Protein AF-A0A9N8D5M3-F1 (afdb_monomer_lite)

Foldseek 3Di:
DPFDFQFWKQFQPQGIWTWHDQDPVQQWTWTQGPVRDIDIDHVVRCVRIDGDPPPPPPPPDD

Radius of gyration: 13.14 Å; chains: 1; bounding box: 24×33×40 Å

Organism: Providencia rettgeri (NCBI:txid587)

Secondary structure (DSSP, 8-state):
----TT-EEEETTTEEEEEEEEETTTTEEEEEETTS-EEEEEGGGGGGEEE-----------

Structure (mmCIF, N/CA/C/O backbone):
data_AF-A0A9N8D5M3-F1
#
_entry.id   AF-A0A9N8D5M3-F1
#
loop_
_atom_site.group_PDB
_atom_site.id
_atom_site.type_symbol
_atom_site.label_atom_id
_atom_site.label_alt_id
_atom_site.label_comp_id
_atom_site.label_asym_id
_atom_site.label_entity_id
_atom_site.label_seq_id
_atom_site.pdbx_PDB_ins_code
_atom_site.Cartn_x
_atom_site.Cartn_y
_atom_site.Cartn_z
_atom_site.occupancy
_atom_site.B_iso_or_equiv
_atom_site.auth_seq_id
_atom_site.auth_comp_id
_atom_site.auth_asym_id
_atom_site.auth_atom_id
_atom_site.pdbx_PDB_model_num
ATOM 1 N N . MET A 1 1 ? 13.563 -2.000 -4.652 1.00 61.84 1 MET A N 1
ATOM 2 C CA . MET A 1 1 ? 12.268 -1.404 -4.255 1.00 61.84 1 MET A CA 1
ATOM 3 C C . MET A 1 1 ? 11.931 -1.958 -2.888 1.00 61.84 1 MET A C 1
ATOM 5 O O . MET A 1 1 ? 12.212 -3.131 -2.672 1.00 61.84 1 MET A O 1
ATOM 9 N N . LYS A 1 2 ? 11.466 -1.105 -1.971 1.00 75.12 2 LYS A N 1
ATOM 10 C CA . LYS A 1 2 ? 11.309 -1.441 -0.549 1.00 75.12 2 LYS A CA 1
ATOM 11 C C . LYS A 1 2 ? 10.097 -2.353 -0.284 1.00 75.12 2 LYS A C 1
ATOM 13 O O . LYS A 1 2 ? 10.219 -3.278 0.498 1.00 75.12 2 LYS A O 1
ATOM 18 N N . PHE A 1 3 ? 9.006 -2.156 -1.027 1.00 83.94 3 PHE A N 1
ATOM 19 C CA . PHE A 1 3 ? 7.730 -2.854 -0.840 1.00 83.94 3 PHE A CA 1
ATOM 20 C C . PHE A 1 3 ? 7.469 -3.923 -1.914 1.00 83.94 3 PHE A C 1
ATOM 22 O O . PHE A 1 3 ? 7.806 -3.731 -3.090 1.00 83.94 3 PHE A O 1
ATOM 29 N N . LYS A 1 4 ? 6.832 -5.022 -1.512 1.00 88.50 4 LYS A N 1
ATOM 30 C CA . LYS A 1 4 ? 6.432 -6.177 -2.325 1.00 88.50 4 LYS A CA 1
ATOM 31 C C . LYS A 1 4 ? 4.919 -6.378 -2.274 1.00 88.50 4 LYS A C 1
ATOM 33 O O . 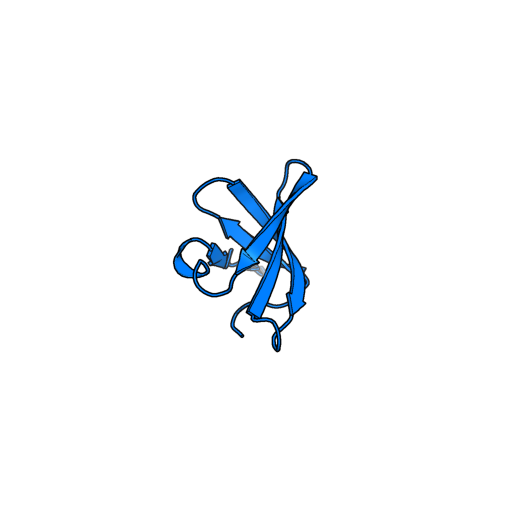LYS A 1 4 ? 4.252 -5.941 -1.344 1.00 88.50 4 LYS A O 1
ATOM 38 N N . VAL A 1 5 ? 4.378 -7.062 -3.281 1.00 91.31 5 VAL A N 1
ATOM 39 C CA . VAL A 1 5 ? 2.961 -7.458 -3.300 1.00 91.31 5 VAL A CA 1
ATOM 40 C C . VAL A 1 5 ? 2.650 -8.325 -2.078 1.00 91.31 5 VAL A C 1
ATOM 42 O O . VAL A 1 5 ? 3.391 -9.257 -1.777 1.00 91.31 5 VAL A O 1
ATOM 45 N N . GLY A 1 6 ? 1.557 -8.004 -1.389 1.00 90.56 6 GLY A N 1
ATOM 46 C CA . GLY A 1 6 ? 1.139 -8.628 -0.134 1.00 90.56 6 GLY A CA 1
ATOM 47 C C . GLY A 1 6 ? 1.631 -7.912 1.126 1.00 90.56 6 GLY A C 1
ATOM 48 O O . GLY A 1 6 ? 1.079 -8.163 2.197 1.00 90.56 6 GLY A O 1
ATOM 49 N N . ASP A 1 7 ? 2.602 -6.998 1.021 1.00 91.81 7 ASP A N 1
ATOM 50 C CA . ASP A 1 7 ? 3.078 -6.243 2.181 1.00 91.81 7 ASP A CA 1
ATOM 51 C C . ASP A 1 7 ? 1.955 -5.375 2.753 1.00 91.81 7 ASP A C 1
ATOM 53 O O . ASP A 1 7 ? 1.256 -4.665 2.019 1.00 91.81 7 ASP A O 1
ATOM 57 N N . LYS A 1 8 ? 1.811 -5.405 4.080 1.00 92.56 8 LYS A N 1
ATOM 58 C CA . LYS A 1 8 ? 0.925 -4.500 4.813 1.00 92.56 8 LYS A CA 1
ATOM 59 C C . LYS A 1 8 ? 1.600 -3.150 4.989 1.00 92.56 8 LYS A C 1
ATOM 61 O O . LYS A 1 8 ? 2.754 -3.058 5.417 1.00 92.56 8 LYS A O 1
ATOM 66 N N . VAL A 1 9 ? 0.864 -2.100 4.663 1.00 90.75 9 VAL A N 1
ATOM 67 C CA . VAL A 1 9 ? 1.366 -0.731 4.679 1.00 90.75 9 VAL A CA 1
ATOM 68 C C . VAL A 1 9 ? 0.363 0.209 5.332 1.00 90.75 9 VAL A C 1
ATOM 70 O O . VAL A 1 9 ? -0.845 -0.017 5.296 1.00 90.75 9 VAL 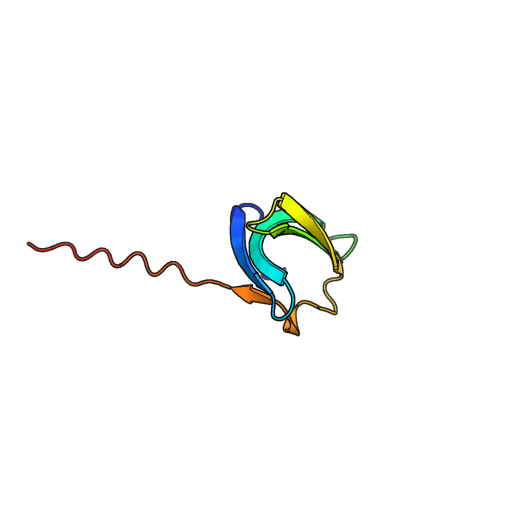A O 1
ATOM 73 N N . SER A 1 10 ? 0.874 1.293 5.905 1.00 91.00 10 SER A N 1
ATOM 74 C CA . SER A 1 10 ? 0.075 2.383 6.453 1.00 91.00 10 SER A CA 1
ATOM 75 C C . SER A 1 10 ? 0.413 3.673 5.719 1.00 91.00 10 SER A C 1
ATOM 77 O O . SER A 1 10 ? 1.585 4.023 5.584 1.00 91.00 10 SER A O 1
ATOM 79 N N . HIS A 1 11 ? -0.606 4.367 5.225 1.00 88.75 11 HIS A N 1
ATOM 80 C CA . HIS A 1 11 ? -0.481 5.637 4.525 1.00 88.75 11 HIS A CA 1
ATOM 81 C C . HIS A 1 11 ? -1.078 6.765 5.362 1.00 88.75 11 HIS A C 1
ATOM 83 O O . HIS A 1 11 ? -2.228 6.673 5.794 1.00 88.75 11 HIS A O 1
ATOM 89 N N . VAL A 1 12 ? -0.345 7.873 5.510 1.00 87.75 12 VAL A N 1
ATOM 90 C CA . VAL A 1 12 ? -0.719 9.003 6.390 1.00 87.75 12 VAL A CA 1
ATOM 91 C C . VAL A 1 12 ? -2.153 9.507 6.157 1.00 87.75 12 VAL A C 1
ATOM 93 O O . VAL A 1 12 ? -2.854 9.827 7.110 1.00 87.75 12 VAL A O 1
ATOM 96 N N . TYR A 1 13 ? -2.606 9.552 4.900 1.00 87.19 13 TYR A N 1
ATOM 97 C CA . TYR A 1 13 ? -3.940 10.065 4.541 1.00 87.19 13 TYR A CA 1
ATOM 98 C C . TYR A 1 13 ? -5.041 9.009 4.395 1.00 87.19 13 TYR A C 1
ATOM 100 O O . TYR A 1 13 ? -6.216 9.347 4.496 1.00 87.19 13 TYR A O 1
ATOM 108 N N . PHE A 1 14 ? -4.685 7.755 4.109 1.00 87.94 14 PHE A N 1
ATOM 109 C CA . PHE A 1 14 ? -5.656 6.724 3.707 1.00 87.94 14 PHE A CA 1
ATOM 110 C C . PHE A 1 14 ? -5.758 5.577 4.716 1.00 87.94 14 PHE A C 1
ATOM 112 O O . PHE A 1 14 ? -6.614 4.709 4.572 1.00 87.94 14 PHE A O 1
ATOM 119 N N . GLY A 1 15 ? -4.919 5.587 5.755 1.00 90.00 15 GLY A N 1
ATOM 120 C CA . GLY A 1 15 ? -4.887 4.545 6.769 1.00 90.00 15 GLY A CA 1
ATOM 121 C C . GLY A 1 15 ? -4.174 3.290 6.276 1.00 90.00 15 GLY A C 1
ATOM 122 O O . GLY A 1 15 ? -3.205 3.364 5.520 1.00 90.00 15 GLY A O 1
ATOM 123 N N . ASN A 1 16 ? -4.632 2.134 6.743 1.00 92.94 16 ASN A N 1
ATOM 124 C CA . ASN A 1 16 ? -3.974 0.856 6.497 1.00 92.94 16 ASN A CA 1
ATOM 125 C C . ASN A 1 16 ? -4.473 0.196 5.210 1.00 92.94 16 ASN A C 1
ATOM 127 O O . ASN A 1 16 ? -5.617 0.380 4.785 1.00 92.94 16 ASN A O 1
ATOM 131 N N . GLY A 1 17 ? -3.586 -0.571 4.591 1.00 93.88 17 GLY A N 1
ATOM 132 C CA . GLY A 1 17 ? -3.868 -1.329 3.389 1.00 93.88 17 GLY A CA 1
ATOM 133 C C . GLY A 1 17 ? -2.785 -2.356 3.101 1.00 93.88 17 GLY A C 1
ATOM 134 O O . GLY A 1 17 ? -1.921 -2.647 3.932 1.00 93.88 17 GLY A O 1
ATOM 135 N N . HIS A 1 18 ? -2.817 -2.897 1.892 1.00 93.94 18 HIS A N 1
ATOM 136 C CA . HIS A 1 18 ? -1.803 -3.821 1.409 1.00 93.94 18 HIS A CA 1
ATOM 137 C C . HIS A 1 18 ? -1.417 -3.520 -0.035 1.00 93.94 18 HIS A C 1
ATOM 139 O O . HIS A 1 18 ? -2.214 -3.011 -0.828 1.00 93.94 18 HIS A O 1
ATOM 145 N N . VAL A 1 19 ? -0.179 -3.847 -0.383 1.00 92.94 19 VAL A N 1
ATOM 146 C CA . VAL A 1 19 ? 0.316 -3.713 -1.752 1.00 92.94 19 VAL A CA 1
ATOM 147 C C . VAL A 1 19 ? -0.322 -4.794 -2.621 1.00 92.94 19 VAL A C 1
ATOM 149 O O . VAL A 1 19 ? -0.159 -5.984 -2.363 1.00 92.94 19 VAL A O 1
ATOM 152 N N . SER A 1 20 ? -1.024 -4.383 -3.671 1.00 94.00 20 SER A N 1
ATOM 153 C CA . SER A 1 20 ? -1.639 -5.284 -4.656 1.00 94.00 20 SER A CA 1
ATOM 154 C C . SER A 1 20 ? -0.806 -5.441 -5.925 1.00 94.00 20 SER A C 1
ATOM 156 O O . SER A 1 20 ? -0.860 -6.488 -6.560 1.00 94.00 20 SER A O 1
ATOM 158 N N . ASP A 1 21 ? -0.007 -4.429 -6.272 1.00 91.69 21 ASP A N 1
ATOM 159 C CA . ASP A 1 21 ? 0.911 -4.466 -7.409 1.00 91.69 21 ASP A CA 1
ATOM 160 C C . ASP A 1 21 ? 2.141 -3.584 -7.145 1.00 91.69 21 ASP A C 1
ATOM 162 O O . ASP A 1 21 ? 2.065 -2.561 -6.458 1.00 91.69 21 ASP A O 1
ATOM 166 N N . SER A 1 22 ? 3.284 -3.984 -7.696 1.00 88.06 22 SER A N 1
ATOM 167 C CA . SER A 1 22 ? 4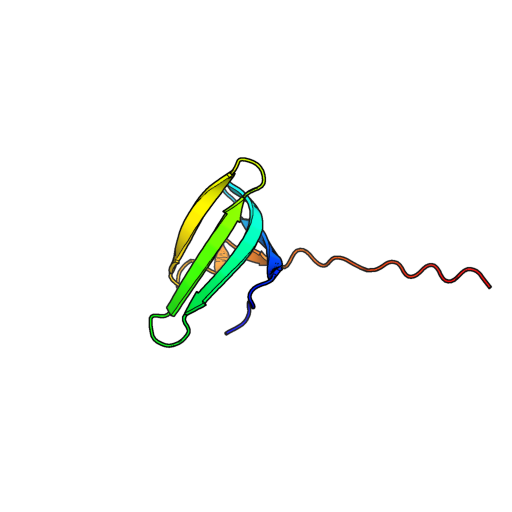.562 -3.285 -7.570 1.00 88.06 22 SER A CA 1
ATOM 168 C C . SER A 1 22 ? 5.300 -3.342 -8.904 1.00 88.06 22 SER A C 1
ATOM 170 O O . SER A 1 22 ? 5.835 -4.379 -9.295 1.00 88.06 22 SER A O 1
ATOM 172 N N . ASN A 1 23 ? 5.342 -2.211 -9.613 1.00 85.62 23 ASN A N 1
ATOM 173 C CA . ASN A 1 23 ? 6.042 -2.093 -10.886 1.00 85.62 23 ASN A CA 1
ATOM 174 C C . ASN A 1 23 ? 7.334 -1.287 -10.707 1.00 85.62 23 ASN A C 1
ATOM 176 O O . ASN A 1 23 ? 7.322 -0.067 -10.513 1.00 85.62 23 ASN A O 1
ATOM 180 N N . HIS A 1 24 ? 8.457 -1.992 -10.812 1.00 76.94 24 HIS A N 1
ATOM 181 C CA . HIS A 1 24 ? 9.794 -1.440 -10.621 1.00 76.94 24 HIS A CA 1
ATOM 182 C C . HIS A 1 24 ? 10.255 -0.557 -11.787 1.00 76.94 24 HIS A C 1
ATOM 184 O O . HIS A 1 24 ? 10.902 0.463 -11.551 1.00 76.94 24 HIS A O 1
ATOM 190 N N . GLU A 1 25 ? 9.915 -0.922 -13.024 1.00 78.44 25 GLU A N 1
ATOM 191 C CA . GLU A 1 25 ? 10.325 -0.188 -14.229 1.00 78.44 25 GLU A CA 1
ATOM 192 C C . GLU A 1 25 ? 9.615 1.163 -14.317 1.00 78.44 25 GLU A C 1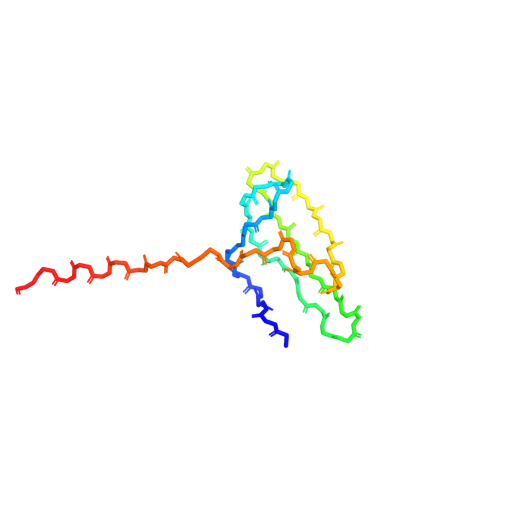
ATOM 194 O O . GLU A 1 25 ? 10.234 2.194 -14.574 1.00 78.44 25 GLU A O 1
ATOM 199 N N . HIS A 1 26 ? 8.316 1.175 -14.016 1.00 77.69 26 HIS A N 1
ATOM 200 C CA . HIS A 1 26 ? 7.497 2.385 -14.025 1.00 77.69 26 HIS A CA 1
ATOM 201 C C . HIS A 1 26 ? 7.479 3.117 -12.690 1.00 77.69 26 HIS A C 1
ATOM 203 O O . HIS A 1 26 ? 6.864 4.182 -12.596 1.00 77.69 26 HIS A O 1
ATOM 209 N N . LYS A 1 27 ? 8.151 2.569 -11.670 1.00 81.69 27 LYS A N 1
ATOM 210 C CA . LYS A 1 27 ? 8.247 3.155 -10.334 1.00 81.69 27 LYS A CA 1
ATOM 211 C C . LYS A 1 27 ? 6.860 3.463 -9.746 1.00 81.69 27 LYS A C 1
ATOM 213 O O . LYS A 1 27 ? 6.597 4.581 -9.291 1.00 81.69 27 LYS A O 1
ATOM 218 N N . ARG A 1 28 ? 5.972 2.466 -9.756 1.00 87.25 28 ARG A N 1
ATOM 219 C CA . ARG A 1 28 ? 4.593 2.565 -9.249 1.00 87.25 28 ARG A CA 1
ATOM 220 C C . ARG A 1 28 ? 4.292 1.468 -8.240 1.00 87.25 28 ARG A C 1
ATOM 222 O O . ARG A 1 28 ? 4.729 0.335 -8.410 1.00 87.25 28 ARG A O 1
ATOM 229 N N . LEU A 1 29 ? 3.508 1.817 -7.231 1.00 88.88 29 LEU A N 1
ATOM 230 C CA . LEU A 1 29 ? 3.013 0.920 -6.198 1.00 88.88 29 LEU A CA 1
ATOM 231 C C . LEU A 1 29 ? 1.492 1.068 -6.119 1.00 88.88 29 LEU A C 1
ATOM 233 O O . LEU A 1 29 ? 0.989 2.180 -5.966 1.00 88.88 29 LEU A O 1
ATOM 237 N N . CYS A 1 30 ? 0.763 -0.035 -6.239 1.00 92.19 30 CYS A N 1
ATOM 238 C CA . CYS A 1 30 ? -0.686 -0.058 -6.090 1.00 92.19 30 CYS A CA 1
ATOM 239 C C . CYS A 1 30 ? -1.040 -0.567 -4.694 1.00 92.19 30 CYS A C 1
ATOM 241 O O . CYS A 1 30 ? -0.626 -1.664 -4.316 1.00 92.19 30 CYS A O 1
ATOM 243 N N . ILE A 1 31 ? -1.810 0.208 -3.935 1.00 92.88 31 ILE A N 1
ATOM 244 C CA . ILE A 1 31 ? -2.227 -0.131 -2.572 1.00 92.88 31 ILE A CA 1
ATOM 245 C C . ILE A 1 31 ? -3.750 -0.196 -2.525 1.00 92.88 31 ILE A C 1
ATOM 247 O O . ILE A 1 31 ? -4.428 0.710 -3.013 1.00 92.88 31 ILE A O 1
ATOM 251 N N . ILE A 1 32 ? -4.274 -1.261 -1.921 1.00 95.00 32 ILE A N 1
ATOM 252 C CA . ILE A 1 32 ? -5.692 -1.410 -1.592 1.0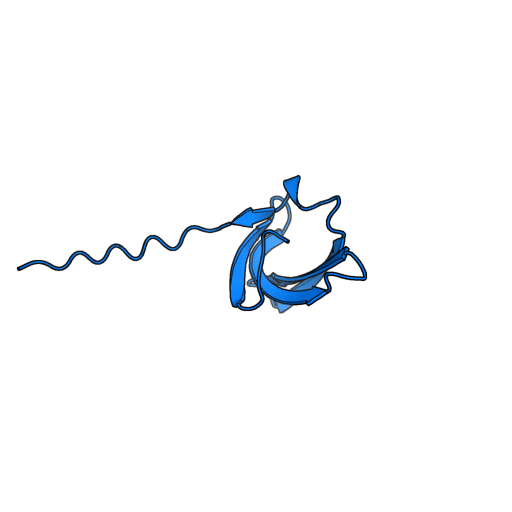0 95.00 32 ILE A CA 1
ATOM 253 C C . ILE A 1 32 ? -5.846 -1.142 -0.095 1.00 95.00 32 ILE A C 1
ATOM 255 O O . ILE A 1 32 ? -5.272 -1.864 0.721 1.00 95.00 32 ILE A O 1
ATOM 259 N N . PHE A 1 33 ? -6.596 -0.101 0.256 1.00 94.06 33 PHE A N 1
ATOM 260 C CA . PHE A 1 33 ? -6.864 0.294 1.642 1.00 94.06 33 PHE A CA 1
ATOM 261 C C . PHE A 1 33 ? -8.093 -0.418 2.214 1.00 94.06 33 PHE A C 1
ATOM 263 O O . PHE A 1 33 ? -8.965 -0.856 1.460 1.00 94.06 33 PHE A O 1
ATOM 270 N N . ASP A 1 34 ? -8.205 -0.461 3.545 1.00 87.12 34 ASP A N 1
ATOM 271 C CA . ASP A 1 34 ? -9.235 -1.203 4.303 1.00 87.12 34 ASP A CA 1
ATOM 272 C C . ASP A 1 34 ? -10.697 -0.734 4.073 1.00 87.12 34 ASP A C 1
ATOM 274 O O . ASP A 1 34 ? -11.632 -1.261 4.669 1.00 87.12 34 ASP A O 1
ATOM 278 N N . GLY A 1 35 ? -10.931 0.213 3.159 1.00 85.88 35 GLY A N 1
ATOM 279 C CA . GLY A 1 35 ? -12.254 0.622 2.664 1.00 85.88 35 GLY A CA 1
ATOM 280 C C . GLY A 1 35 ? -12.528 0.263 1.197 1.00 85.88 35 GLY A C 1
ATOM 281 O O . GLY A 1 35 ? -13.477 0.780 0.614 1.00 85.88 35 GLY A O 1
ATOM 282 N N . GLY A 1 36 ? -11.672 -0.550 0.566 1.00 86.50 36 GLY A N 1
ATOM 283 C CA . GLY A 1 36 ? -11.756 -0.891 -0.861 1.00 86.50 36 GLY A CA 1
ATOM 284 C C . GLY A 1 36 ? -11.242 0.201 -1.807 1.00 86.50 36 GLY A C 1
ATOM 285 O O . GLY A 1 36 ? -11.302 0.037 -3.025 1.00 86.50 36 GLY A O 1
ATOM 286 N N . LEU A 1 37 ? -10.721 1.310 -1.270 1.00 90.31 37 LEU A N 1
ATOM 287 C CA . LEU A 1 37 ? -10.078 2.360 -2.057 1.00 90.31 37 LEU A CA 1
ATOM 288 C C . LEU A 1 37 ? -8.748 1.850 -2.618 1.00 90.31 37 LEU A C 1
ATOM 290 O O . LEU A 1 37 ? -7.906 1.346 -1.875 1.00 90.31 37 LEU A O 1
ATOM 294 N N . VAL A 1 38 ? -8.541 2.050 -3.918 1.00 92.12 38 VAL A N 1
ATOM 295 C CA . VAL A 1 38 ? -7.299 1.697 -4.609 1.00 92.12 38 VAL A CA 1
ATOM 296 C C . VAL A 1 38 ? -6.547 2.968 -4.972 1.00 92.12 38 VAL A C 1
ATOM 298 O O . VAL A 1 38 ? -7.090 3.841 -5.650 1.00 92.12 38 VAL A O 1
ATOM 301 N N . VAL A 1 39 ? -5.289 3.070 -4.545 1.00 89.62 39 VAL A N 1
ATOM 302 C CA . VAL A 1 39 ? -4.416 4.198 -4.888 1.00 89.62 39 VAL A CA 1
ATOM 303 C C . VAL A 1 39 ? -3.164 3.684 -5.577 1.00 89.62 39 VAL A C 1
ATOM 305 O O . VAL A 1 39 ? -2.479 2.790 -5.083 1.00 89.62 39 VAL A O 1
ATOM 308 N N . VAL A 1 40 ? -2.845 4.299 -6.714 1.00 89.75 40 VAL A N 1
ATOM 309 C CA . VAL A 1 40 ? -1.583 4.088 -7.422 1.00 89.75 40 VAL A CA 1
ATOM 310 C C . VAL A 1 40 ? -0.625 5.204 -7.025 1.00 89.75 40 VAL A C 1
ATOM 312 O O . VAL A 1 40 ? -0.717 6.329 -7.517 1.00 89.75 40 VAL A O 1
ATOM 315 N N . CYS A 1 41 ? 0.298 4.893 -6.124 1.00 83.25 41 CYS A N 1
ATOM 316 C CA . CYS A 1 41 ? 1.340 5.811 -5.693 1.00 83.25 41 CYS A CA 1
ATOM 317 C C . CYS A 1 41 ? 2.570 5.689 -6.596 1.00 83.25 41 CYS A C 1
ATOM 319 O O . CYS A 1 41 ? 3.020 4.596 -6.944 1.00 83.25 41 CYS A O 1
ATOM 321 N N . SER A 1 42 ? 3.159 6.829 -6.946 1.00 81.94 42 SER A N 1
ATOM 322 C CA . SER A 1 42 ? 4.520 6.864 -7.483 1.00 81.94 42 SER A CA 1
ATOM 323 C C . SER A 1 42 ? 5.535 6.643 -6.359 1.00 81.94 42 SER A C 1
ATOM 325 O O . SER A 1 42 ? 5.271 7.029 -5.216 1.00 81.94 42 SER A O 1
ATOM 327 N N . ILE A 1 43 ? 6.718 6.091 -6.664 1.00 71.81 43 ILE A N 1
ATOM 328 C CA . ILE A 1 43 ? 7.743 5.862 -5.630 1.00 71.81 43 ILE A CA 1
ATOM 329 C C . ILE A 1 43 ? 8.241 7.147 -4.945 1.00 71.81 43 ILE A C 1
ATOM 331 O O . ILE A 1 43 ? 8.886 7.082 -3.904 1.00 71.81 43 ILE A O 1
ATOM 335 N N . TYR A 1 44 ? 7.992 8.319 -5.530 1.00 71.62 44 TYR A N 1
ATOM 336 C CA . TYR A 1 44 ? 8.391 9.593 -4.927 1.00 71.62 44 TYR A CA 1
ATOM 337 C C . TYR A 1 44 ? 7.551 9.945 -3.693 1.00 71.62 44 TYR A C 1
ATOM 339 O O . TYR A 1 44 ? 7.985 10.739 -2.872 1.00 71.62 44 TYR A O 1
ATOM 347 N N . ASN A 1 45 ? 6.390 9.304 -3.528 1.00 78.06 45 ASN A N 1
ATOM 348 C CA . ASN A 1 45 ? 5.508 9.491 -2.377 1.00 78.06 45 ASN A CA 1
ATOM 349 C C . ASN A 1 45 ? 5.658 8.367 -1.335 1.00 78.06 45 ASN A C 1
ATOM 351 O O . ASN A 1 45 ? 4.819 8.246 -0.447 1.00 78.06 45 ASN A O 1
ATOM 355 N N . LEU A 1 46 ? 6.704 7.529 -1.429 1.00 71.88 46 LEU A N 1
ATOM 356 C CA . LEU A 1 46 ? 6.930 6.436 -0.470 1.00 71.88 46 LEU A CA 1
ATOM 357 C C . LEU A 1 46 ? 7.188 6.932 0.953 1.00 71.88 46 LEU A C 1
ATOM 359 O O . LEU A 1 46 ? 6.976 6.175 1.888 1.00 71.88 46 LEU A O 1
ATOM 363 N N . GLU A 1 47 ? 7.606 8.185 1.132 1.00 79.94 47 GLU A N 1
ATOM 364 C CA . GLU A 1 47 ? 7.790 8.794 2.458 1.00 79.94 47 GLU A CA 1
ATOM 365 C C . GLU A 1 47 ? 6.475 8.892 3.249 1.00 79.94 47 GLU A C 1
ATOM 367 O O . GLU A 1 47 ? 6.486 8.964 4.473 1.00 79.94 47 GLU A O 1
ATOM 372 N N . LEU A 1 48 ? 5.335 8.850 2.553 1.00 81.94 48 LEU A N 1
ATOM 373 C CA . LEU A 1 48 ? 4.003 8.835 3.157 1.00 81.94 48 LEU A CA 1
ATOM 374 C C . LEU A 1 48 ? 3.531 7.418 3.517 1.00 81.94 48 LEU A C 1
ATOM 376 O O . LEU A 1 48 ? 2.425 7.271 4.041 1.00 81.94 48 LEU A O 1
ATOM 380 N N . ILE A 1 49 ? 4.330 6.389 3.204 1.00 81.31 49 ILE A N 1
ATOM 381 C CA . ILE A 1 49 ? 3.996 4.973 3.357 1.00 81.31 49 ILE A CA 1
ATOM 382 C C . ILE A 1 49 ? 4.969 4.322 4.341 1.00 81.31 49 ILE A C 1
ATOM 384 O O . ILE A 1 49 ? 6.161 4.173 4.071 1.00 81.31 49 ILE A O 1
ATOM 388 N N . ASN A 1 50 ? 4.432 3.857 5.462 1.00 83.56 50 ASN A N 1
ATOM 389 C CA . ASN A 1 50 ? 5.171 3.088 6.451 1.00 83.56 50 ASN A CA 1
ATOM 390 C C . ASN A 1 50 ? 4.860 1.598 6.309 1.00 83.56 50 ASN A C 1
ATOM 392 O O . ASN A 1 50 ? 3.707 1.209 6.111 1.00 83.56 50 ASN A O 1
ATOM 396 N N . GLU A 1 51 ? 5.884 0.755 6.440 1.00 79.44 51 GLU A N 1
ATOM 397 C CA . GLU A 1 51 ? 5.678 -0.684 6.613 1.00 79.44 51 GLU A CA 1
ATOM 398 C C . GLU A 1 51 ? 4.961 -0.904 7.938 1.00 79.44 51 GLU A C 1
ATOM 400 O O . GLU A 1 51 ? 5.378 -0.393 8.981 1.00 79.44 51 GLU A O 1
ATOM 405 N N . THR A 1 52 ? 3.861 -1.648 7.899 1.00 75.12 52 THR A N 1
ATOM 406 C CA . THR A 1 52 ? 3.235 -2.102 9.133 1.00 75.12 52 THR A CA 1
ATOM 407 C C . THR A 1 52 ? 3.956 -3.380 9.514 1.00 75.12 52 THR A C 1
ATOM 409 O O . THR A 1 52 ? 3.685 -4.436 8.944 1.00 75.12 52 THR A O 1
ATOM 412 N N . SER A 1 53 ? 4.917 -3.285 10.435 1.00 62.12 53 SER A N 1
ATOM 413 C CA . SER A 1 53 ? 5.523 -4.470 11.034 1.00 62.12 53 SER A CA 1
ATOM 414 C C . SER A 1 53 ? 4.409 -5.269 11.700 1.00 62.12 53 SER A C 1
ATOM 416 O O . SER A 1 53 ? 3.985 -4.956 12.811 1.00 62.12 53 SER A O 1
ATOM 418 N N . SER A 1 54 ? 3.912 -6.305 11.025 1.00 52.66 54 SER A N 1
ATOM 419 C CA . SER A 1 54 ? 3.325 -7.430 11.735 1.00 52.66 54 SER A CA 1
ATOM 420 C C . SER A 1 54 ? 4.497 -8.081 12.453 1.00 52.66 54 SER A C 1
ATOM 422 O O . SER A 1 54 ? 5.156 -8.966 11.913 1.00 52.66 54 SER A O 1
ATOM 424 N N . SER A 1 55 ? 4.802 -7.588 13.654 1.00 47.22 55 SER A N 1
ATOM 425 C CA . SER A 1 55 ? 5.443 -8.420 14.655 1.00 47.22 55 SER A CA 1
ATOM 426 C C . SER A 1 55 ? 4.537 -9.637 14.777 1.00 47.22 55 SER A C 1
ATOM 428 O O . SER A 1 55 ? 3.439 -9.564 15.325 1.00 47.22 55 SER A O 1
ATOM 430 N N . ASN A 1 56 ? 4.943 -10.743 14.162 1.00 50.16 56 ASN A N 1
ATOM 431 C CA . ASN A 1 56 ? 4.531 -12.033 14.662 1.00 50.16 56 ASN A CA 1
ATOM 432 C C . ASN A 1 56 ? 5.187 -12.109 16.039 1.00 50.16 56 ASN A C 1
ATOM 434 O O . ASN A 1 56 ? 6.3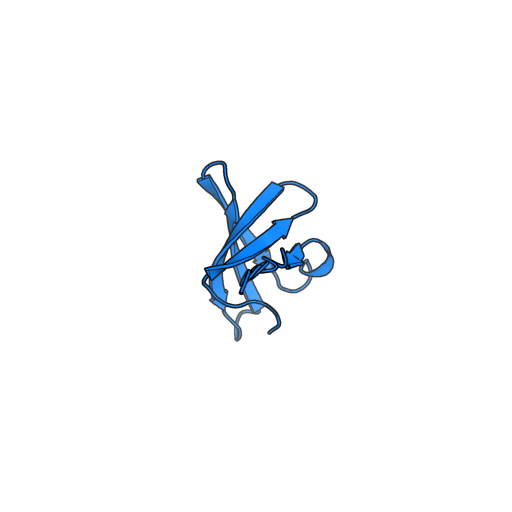32 -12.544 16.156 1.00 50.16 56 ASN A O 1
ATOM 438 N N . ASP A 1 57 ? 4.491 -11.610 17.060 1.00 52.25 57 ASP A N 1
ATOM 439 C CA . ASP A 1 57 ? 4.668 -12.055 18.431 1.00 52.25 57 ASP A CA 1
ATOM 440 C C . ASP A 1 57 ? 4.344 -13.553 18.435 1.00 52.25 57 ASP A C 1
ATOM 442 O O . ASP A 1 57 ? 3.255 -13.996 18.799 1.00 52.25 57 ASP A O 1
ATOM 446 N N . ASP A 1 58 ? 5.305 -14.343 17.956 1.00 52.22 58 ASP A N 1
ATOM 447 C CA . ASP A 1 58 ? 5.447 -15.749 18.274 1.00 52.22 58 ASP A CA 1
ATOM 448 C C . ASP A 1 58 ? 5.828 -15.794 19.755 1.00 52.22 58 ASP A C 1
ATOM 450 O O . ASP A 1 58 ? 6.975 -15.995 20.150 1.00 52.22 58 ASP A O 1
ATOM 454 N N . ALA A 1 59 ? 4.838 -15.516 20.603 1.00 51.06 59 ALA A N 1
ATOM 455 C CA . ALA A 1 59 ? 4.849 -15.926 21.987 1.00 51.06 59 ALA A CA 1
ATOM 456 C C . ALA A 1 59 ? 4.685 -17.453 21.989 1.00 51.06 59 ALA A C 1
ATOM 458 O O . ALA A 1 59 ? 3.644 -17.987 22.370 1.00 51.06 59 ALA A O 1
ATOM 459 N N . SER A 1 60 ? 5.715 -18.157 21.515 1.00 54.09 60 SER A N 1
ATOM 460 C CA . SER A 1 60 ? 5.943 -19.556 21.840 1.00 54.09 60 SER A CA 1
ATOM 461 C C . SER A 1 60 ? 6.154 -19.631 23.351 1.00 54.09 60 SER A C 1
ATOM 463 O O . SER A 1 60 ? 7.263 -19.473 23.857 1.00 54.09 60 SER A O 1
ATOM 465 N N . ILE A 1 61 ? 5.057 -19.796 24.089 1.00 64.06 61 ILE A N 1
ATOM 466 C CA . ILE A 1 61 ? 5.079 -20.190 25.494 1.00 64.06 61 ILE A CA 1
ATOM 467 C C . ILE A 1 61 ? 5.454 -21.671 25.492 1.00 64.06 61 ILE A C 1
ATOM 469 O O . ILE A 1 61 ? 4.629 -22.511 25.131 1.00 64.06 61 ILE A O 1
ATOM 473 N N . ASN A 1 62 ? 6.689 -21.987 25.872 1.00 49.91 62 ASN A N 1
ATOM 474 C CA . ASN A 1 62 ? 7.059 -23.329 26.307 1.00 49.91 62 ASN A CA 1
ATOM 475 C C . ASN A 1 62 ? 7.864 -23.260 27.598 1.00 49.91 62 ASN A C 1
ATOM 477 O O . ASN A 1 62 ? 8.893 -22.550 27.604 1.00 49.91 62 ASN A O 1
#

Sequence (62 aa):
MKFKVGDKVSHVYFGNGHVSDSNHEHKRLCIIFDGGLVVVCSIYNLELINETSSSNDDASIN

pLDDT: mean 80.55, std 13.71, range [47.22, 95.0]